Protein AF-A0A9D5CT88-F1 (afdb_monomer_lite)

Secondary structure (DSSP, 8-state):
-HHHHHHHHHHHTT-HHHHHHHHHHHHHHHH-TT-TTS-GGGHHHHHHHHHHT--BTTB-HHHHHHHHHHHH---HHHHHHHHHHHTT---HHHHHHHHHHHHHHH---HHHHHHHHHHHTTT--HHHHHHHHHHHHHHHHHHHHHHHHHH-SSHHHHHHHHHH---

Organism: NCBI:txid325984

Radius of gyration: 19.86 Å; chains: 1; bounding box: 37×39×56 Å

pLDDT: mean 86.63, std 5.95, range [59.78, 94.0]

Structure (mmCIF, N/CA/C/O backbone):
data_AF-A0A9D5CT88-F1
#
_entry.id   AF-A0A9D5CT88-F1
#
loop_
_atom_site.group_PDB
_atom_site.id
_atom_site.type_symbol
_atom_site.label_atom_id
_atom_site.label_alt_id
_atom_site.label_comp_id
_atom_site.label_asym_id
_atom_site.label_entity_id
_atom_site.label_seq_id
_atom_site.pdbx_PDB_ins_code
_atom_site.Cartn_x
_atom_site.Cartn_y
_atom_site.Cartn_z
_atom_site.occupancy
_atom_site.B_iso_or_equiv
_atom_site.auth_seq_id
_atom_site.auth_comp_id
_atom_site.auth_asym_id
_atom_site.auth_atom_id
_atom_site.pdbx_PDB_model_num
ATOM 1 N N . MET A 1 1 ? -1.298 13.577 -20.513 1.00 61.59 1 MET A N 1
ATOM 2 C CA . MET A 1 1 ? -1.794 12.189 -20.409 1.00 61.59 1 MET A CA 1
ATOM 3 C C . MET A 1 1 ? -0.858 11.206 -21.099 1.00 61.59 1 MET A C 1
ATOM 5 O O . MET A 1 1 ? -0.211 10.472 -20.374 1.00 61.59 1 MET A O 1
ATOM 9 N N . LEU A 1 2 ? -0.634 11.291 -22.416 1.00 82.94 2 LEU A N 1
ATOM 10 C CA . LEU A 1 2 ? 0.155 10.297 -23.174 1.00 82.94 2 LEU A CA 1
ATOM 11 C C . LEU A 1 2 ? 1.542 9.917 -22.615 1.00 82.94 2 LEU A C 1
ATOM 13 O O . LEU A 1 2 ? 1.902 8.750 -22.634 1.00 82.94 2 LEU A O 1
ATOM 17 N N . ARG A 1 3 ? 2.344 10.863 -22.105 1.00 83.56 3 ARG A N 1
ATOM 18 C CA . ARG A 1 3 ? 3.729 10.555 -21.685 1.00 83.56 3 ARG A CA 1
ATOM 19 C C . ARG A 1 3 ? 3.812 9.573 -20.509 1.00 83.56 3 ARG A C 1
ATOM 21 O O . ARG A 1 3 ? 4.707 8.740 -20.492 1.00 83.56 3 ARG A O 1
ATOM 28 N N . GLY A 1 4 ? 2.921 9.691 -19.523 1.00 83.50 4 GLY A N 1
ATOM 29 C CA . GLY A 1 4 ? 2.916 8.795 -18.360 1.00 83.50 4 GLY A CA 1
ATOM 30 C C . GLY A 1 4 ? 2.460 7.381 -18.721 1.00 83.50 4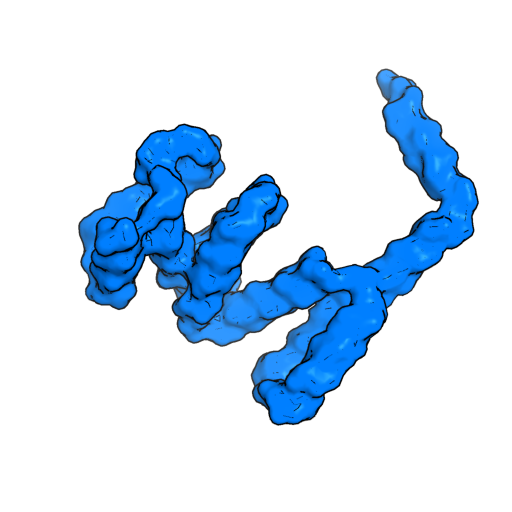 GLY A C 1
ATOM 31 O O . GLY A 1 4 ? 3.025 6.412 -18.224 1.00 83.50 4 GLY A O 1
ATOM 32 N N . GLU A 1 5 ? 1.487 7.278 -19.626 1.00 85.12 5 GLU A N 1
ATOM 33 C CA . GLU A 1 5 ? 0.980 6.007 -20.158 1.00 85.12 5 GLU A CA 1
ATOM 34 C C . GLU A 1 5 ? 2.058 5.301 -20.981 1.00 85.12 5 GLU A C 1
ATOM 36 O O . GLU A 1 5 ? 2.442 4.197 -20.629 1.00 85.12 5 GLU A O 1
ATOM 41 N N . ILE A 1 6 ? 2.681 5.994 -21.941 1.00 90.38 6 ILE A N 1
ATOM 42 C CA . ILE A 1 6 ? 3.773 5.435 -22.756 1.00 90.38 6 ILE A CA 1
ATOM 43 C C . ILE A 1 6 ? 4.928 4.919 -21.885 1.00 90.38 6 ILE A C 1
ATOM 45 O O . ILE A 1 6 ? 5.493 3.868 -22.169 1.00 90.38 6 ILE A O 1
ATOM 49 N N . LEU A 1 7 ? 5.302 5.640 -20.821 1.00 89.06 7 LEU A N 1
ATOM 50 C CA . LEU A 1 7 ? 6.351 5.180 -19.903 1.00 89.06 7 LEU A CA 1
ATOM 51 C C . LEU A 1 7 ? 5.942 3.925 -19.126 1.00 89.06 7 LEU A C 1
ATOM 53 O O . LEU A 1 7 ? 6.798 3.088 -18.855 1.00 89.06 7 LEU A O 1
ATOM 57 N N . THR A 1 8 ? 4.662 3.811 -18.770 1.00 87.38 8 THR A N 1
ATOM 58 C CA . THR A 1 8 ? 4.118 2.625 -18.097 1.00 87.38 8 THR A CA 1
ATOM 59 C C . THR A 1 8 ? 4.119 1.439 -19.060 1.00 87.38 8 THR A C 1
ATOM 61 O O . THR A 1 8 ? 4.679 0.401 -18.729 1.00 87.38 8 THR A O 1
ATOM 64 N N . ASP A 1 9 ? 3.630 1.626 -20.286 1.00 89.06 9 ASP A N 1
ATOM 65 C CA . ASP A 1 9 ? 3.592 0.579 -21.311 1.00 89.06 9 ASP A CA 1
ATOM 66 C C . ASP A 1 9 ? 5.004 0.079 -21.662 1.00 89.06 9 ASP A C 1
ATOM 68 O O . ASP A 1 9 ? 5.257 -1.120 -21.724 1.00 89.06 9 ASP A O 1
ATOM 72 N N . LEU A 1 10 ? 5.967 0.991 -21.847 1.00 89.38 10 LEU A N 1
ATOM 73 C CA . LEU A 1 10 ? 7.366 0.630 -22.113 1.00 89.38 10 LEU A CA 1
ATOM 74 C C . LEU A 1 10 ? 7.988 -0.173 -20.967 1.00 89.38 10 LEU A C 1
ATOM 76 O O . LEU A 1 10 ? 8.803 -1.065 -21.210 1.00 89.38 10 LEU A O 1
ATOM 80 N N . ALA A 1 11 ? 7.622 0.146 -19.727 1.00 82.81 11 ALA A N 1
ATOM 81 C CA . ALA A 1 11 ? 8.075 -0.591 -18.561 1.00 82.81 11 ALA A CA 1
ATOM 82 C C . ALA A 1 11 ? 7.476 -1.999 -18.504 1.00 82.81 11 ALA A C 1
ATOM 84 O O . ALA A 1 11 ? 8.217 -2.961 -18.310 1.00 82.81 11 ALA A O 1
ATOM 85 N N . GLU A 1 12 ? 6.166 -2.121 -18.731 1.00 82.38 12 GLU A N 1
ATOM 86 C CA . GLU A 1 12 ? 5.452 -3.402 -18.798 1.00 82.38 12 GLU A CA 1
ATOM 87 C C . GLU A 1 12 ? 6.000 -4.307 -19.911 1.00 82.38 12 GLU A C 1
ATOM 89 O O . GLU A 1 12 ? 6.099 -5.521 -19.736 1.00 82.38 12 GLU A O 1
ATOM 94 N N . LEU A 1 13 ? 6.443 -3.714 -21.024 1.00 88.44 13 LEU A N 1
ATOM 95 C CA . LEU A 1 13 ? 7.104 -4.408 -22.133 1.00 88.44 13 LEU A CA 1
ATOM 96 C C . LEU A 1 13 ? 8.592 -4.725 -21.886 1.00 88.44 13 LEU A C 1
ATOM 98 O O . LEU A 1 13 ? 9.239 -5.306 -22.756 1.00 88.44 13 LEU A O 1
ATOM 102 N N . GLY A 1 14 ? 9.154 -4.365 -20.727 1.00 85.81 14 GLY A N 1
ATOM 103 C CA . GLY A 1 14 ? 10.527 -4.715 -20.354 1.00 85.81 14 GLY A CA 1
ATOM 104 C C . GLY A 1 14 ? 11.616 -3.849 -20.996 1.00 85.81 14 GLY A C 1
ATOM 105 O O . GLY A 1 14 ? 12.758 -4.289 -21.106 1.00 85.81 14 GLY A O 1
ATOM 106 N N . HIS A 1 15 ? 11.308 -2.623 -21.435 1.00 92.19 15 HIS A N 1
ATOM 107 C CA . HIS A 1 15 ? 12.306 -1.741 -22.046 1.00 92.19 15 HIS A CA 1
ATOM 108 C C . HIS A 1 15 ? 13.324 -1.228 -21.009 1.00 92.19 15 HIS A C 1
ATOM 110 O O . HIS A 1 15 ? 13.079 -0.257 -20.286 1.00 92.19 15 HIS A O 1
ATOM 116 N N . GLU A 1 16 ? 14.497 -1.866 -20.962 1.00 91.12 16 GLU A N 1
ATOM 117 C CA . GLU A 1 16 ? 15.516 -1.678 -19.917 1.00 91.12 16 GLU A CA 1
ATOM 118 C C . GLU A 1 16 ? 15.961 -0.223 -19.728 1.00 91.12 16 GLU A C 1
ATOM 120 O O . GLU A 1 16 ? 16.116 0.235 -18.597 1.00 91.12 16 GLU A O 1
ATOM 125 N N . ILE A 1 17 ? 16.132 0.535 -20.816 1.00 92.56 17 ILE A N 1
ATOM 126 C CA . ILE A 1 17 ? 16.569 1.938 -20.742 1.00 92.56 17 ILE A CA 1
ATOM 127 C C . ILE A 1 17 ? 15.523 2.784 -20.007 1.00 92.56 17 ILE A C 1
ATOM 129 O O . ILE A 1 17 ? 15.868 3.587 -19.140 1.00 92.56 17 ILE A O 1
ATOM 133 N N . THR A 1 18 ? 14.239 2.584 -20.323 1.00 91.12 18 THR A N 1
ATOM 134 C CA . THR A 1 18 ? 13.140 3.285 -19.645 1.00 91.12 18 THR A CA 1
ATOM 135 C C . THR A 1 18 ? 13.060 2.878 -18.183 1.00 91.12 18 THR A C 1
ATOM 137 O O . THR A 1 18 ? 12.929 3.750 -17.327 1.00 91.12 18 THR A O 1
ATOM 140 N N . ILE A 1 19 ? 13.181 1.581 -17.894 1.00 90.31 19 ILE A N 1
ATOM 141 C CA . ILE A 1 19 ? 13.159 1.066 -16.524 1.00 90.31 19 ILE A CA 1
ATOM 142 C C . ILE A 1 19 ? 14.277 1.714 -15.704 1.00 90.31 19 ILE A C 1
ATOM 144 O O . ILE A 1 19 ? 13.999 2.304 -14.664 1.00 90.31 19 ILE A O 1
ATOM 148 N N . ASN A 1 20 ? 15.517 1.687 -16.192 1.00 91.69 20 ASN A N 1
ATOM 149 C CA . ASN A 1 20 ? 16.669 2.246 -15.483 1.00 91.69 20 ASN A CA 1
ATOM 150 C C . ASN A 1 20 ? 16.520 3.749 -15.212 1.00 91.69 20 ASN A C 1
ATOM 152 O O . ASN A 1 20 ? 16.808 4.210 -14.107 1.00 91.69 20 ASN A O 1
ATOM 156 N N . GLU A 1 21 ? 16.034 4.516 -16.190 1.00 92.19 21 GLU A N 1
ATOM 157 C CA . GLU A 1 21 ? 15.858 5.960 -16.018 1.00 92.19 21 GLU A CA 1
ATOM 158 C C . GLU A 1 21 ? 14.731 6.290 -15.031 1.00 92.19 21 GLU A C 1
ATOM 160 O O . GLU A 1 21 ? 14.886 7.161 -14.173 1.00 92.19 21 GLU A O 1
ATOM 165 N N . VAL A 1 22 ? 13.613 5.563 -15.091 1.00 90.69 22 VAL A N 1
ATOM 166 C CA . VAL A 1 22 ? 12.501 5.755 -14.155 1.00 90.69 22 VAL A CA 1
ATOM 167 C C . VAL A 1 22 ? 12.888 5.332 -12.735 1.00 90.69 22 VAL A C 1
ATOM 169 O O . VAL A 1 22 ? 12.524 6.019 -11.782 1.00 90.69 22 VAL A O 1
ATOM 172 N N . VAL A 1 23 ? 13.666 4.260 -12.574 1.00 91.06 23 VAL A N 1
ATOM 173 C CA . VAL A 1 23 ? 14.212 3.838 -11.272 1.00 91.06 23 VAL A CA 1
ATOM 174 C C . VAL A 1 23 ? 15.105 4.926 -10.701 1.00 91.06 23 VAL A C 1
ATOM 176 O O . VAL A 1 23 ? 14.938 5.302 -9.546 1.00 91.06 23 VAL A O 1
ATOM 179 N N . ARG A 1 24 ? 15.989 5.502 -11.520 1.00 92.38 24 ARG A N 1
ATOM 180 C CA . ARG A 1 24 ? 16.842 6.623 -11.114 1.00 92.38 24 ARG A CA 1
ATOM 181 C C . ARG A 1 24 ? 16.020 7.824 -10.641 1.00 92.38 24 ARG A C 1
ATOM 183 O O . ARG A 1 24 ? 16.344 8.417 -9.613 1.00 92.38 24 ARG A O 1
ATOM 190 N N . HIS A 1 25 ? 14.952 8.179 -11.361 1.00 93.38 25 HIS A N 1
ATOM 191 C CA . HIS A 1 25 ? 14.040 9.262 -10.959 1.00 93.38 25 HIS A CA 1
ATOM 192 C C . HIS A 1 25 ? 13.292 8.928 -9.671 1.00 93.38 25 HIS A C 1
ATOM 194 O O . HIS A 1 25 ? 13.128 9.801 -8.821 1.00 93.38 25 HIS A O 1
ATOM 200 N N . PHE A 1 26 ? 12.862 7.676 -9.507 1.00 93.31 26 PHE A N 1
ATOM 201 C CA . PHE A 1 26 ? 12.179 7.221 -8.303 1.00 93.31 26 PHE A CA 1
ATOM 202 C C . PHE A 1 26 ? 13.098 7.258 -7.084 1.00 93.31 26 PHE A C 1
ATOM 204 O O . PHE A 1 26 ? 12.698 7.796 -6.059 1.00 93.31 26 PHE A O 1
ATOM 211 N N . THR A 1 27 ? 14.339 6.779 -7.195 1.00 92.44 27 THR A N 1
ATOM 212 C CA . THR A 1 27 ? 15.335 6.867 -6.118 1.00 92.44 27 THR A CA 1
ATOM 213 C C . THR A 1 27 ? 15.587 8.318 -5.719 1.00 92.44 27 THR A C 1
ATOM 215 O O . THR A 1 27 ? 15.469 8.646 -4.544 1.00 92.44 27 THR A O 1
ATOM 218 N N . ALA A 1 28 ? 15.805 9.214 -6.688 1.00 93.88 28 ALA A N 1
ATOM 219 C CA . ALA A 1 28 ? 15.965 10.638 -6.396 1.00 93.88 28 ALA A CA 1
ATOM 220 C C . ALA A 1 28 ? 14.728 11.246 -5.707 1.00 93.88 28 ALA A C 1
ATOM 222 O O . ALA A 1 28 ? 14.866 12.119 -4.857 1.00 93.88 28 ALA A O 1
ATOM 223 N N . PHE A 1 29 ? 13.522 10.773 -6.038 1.00 94.00 29 PHE A N 1
ATOM 224 C CA . PHE A 1 29 ? 12.279 11.184 -5.377 1.00 94.00 29 PHE A CA 1
ATOM 225 C C . PHE A 1 29 ? 12.119 10.613 -3.961 1.00 94.00 29 PHE A C 1
ATOM 227 O O . PHE A 1 29 ? 11.445 11.208 -3.118 1.00 94.00 29 PHE A O 1
ATOM 234 N N . LEU A 1 30 ? 12.693 9.444 -3.675 1.00 91.94 30 LEU A N 1
ATOM 235 C CA . LEU A 1 30 ? 12.718 8.909 -2.315 1.00 91.94 30 LEU A CA 1
ATOM 236 C C . LEU A 1 30 ? 13.607 9.760 -1.405 1.00 91.94 30 LEU A C 1
ATOM 238 O O . LEU A 1 30 ? 13.220 9.971 -0.257 1.00 91.94 30 LEU A O 1
ATOM 242 N N . ASP A 1 31 ? 14.717 10.274 -1.937 1.00 93.06 31 ASP A N 1
ATOM 243 C CA . ASP A 1 31 ? 15.646 11.149 -1.217 1.00 93.06 31 ASP A CA 1
ATOM 244 C C . ASP A 1 31 ? 15.118 12.589 -1.093 1.00 93.06 31 ASP A C 1
ATOM 246 O O . ASP A 1 31 ? 15.198 13.192 -0.024 1.00 93.06 31 ASP A O 1
ATOM 250 N N . ASP A 1 32 ? 14.535 13.134 -2.167 1.00 92.62 32 ASP A N 1
ATOM 251 C CA . ASP A 1 32 ? 13.943 14.473 -2.210 1.00 92.62 32 ASP A CA 1
ATOM 252 C C . ASP A 1 32 ? 12.552 14.454 -2.865 1.00 92.62 32 ASP A C 1
ATOM 254 O O . ASP A 1 32 ? 12.401 14.382 -4.088 1.00 92.62 32 ASP A O 1
ATOM 258 N N . LYS A 1 33 ? 11.506 14.610 -2.044 1.00 88.12 33 LYS A N 1
ATOM 259 C CA . LYS A 1 33 ? 10.101 14.637 -2.494 1.00 88.12 33 LYS A CA 1
ATOM 260 C C . LYS A 1 33 ? 9.772 15.820 -3.410 1.00 88.12 33 LYS A C 1
ATOM 262 O O . LYS A 1 33 ? 8.761 15.773 -4.116 1.00 88.12 33 LYS A O 1
ATOM 267 N N . HIS A 1 34 ? 10.593 16.868 -3.408 1.00 88.75 34 HIS A N 1
ATOM 268 C CA . HIS A 1 34 ? 10.414 18.063 -4.231 1.00 88.75 34 HIS A CA 1
ATOM 269 C C . HIS A 1 34 ? 11.221 18.024 -5.531 1.00 88.75 34 HIS A C 1
ATOM 271 O O . HIS A 1 34 ? 11.169 18.983 -6.305 1.00 88.75 34 HIS A O 1
ATOM 277 N N . THR A 1 35 ? 11.911 16.914 -5.811 1.00 91.69 35 THR A N 1
ATOM 278 C CA . THR A 1 35 ? 12.728 16.785 -7.013 1.00 91.69 35 THR A CA 1
ATOM 279 C C . THR A 1 35 ? 11.912 17.033 -8.293 1.00 91.69 35 THR A C 1
ATOM 281 O O . THR A 1 35 ? 10.831 16.456 -8.475 1.00 91.69 35 THR A O 1
ATOM 284 N N . PRO A 1 36 ? 12.423 17.840 -9.244 1.00 90.81 36 PRO A N 1
ATOM 285 C CA . PRO A 1 36 ? 11.777 18.023 -10.541 1.00 90.81 36 PRO A CA 1
ATOM 286 C C . PRO A 1 36 ? 11.908 16.782 -11.439 1.00 90.81 36 PRO A C 1
ATOM 288 O O . PRO A 1 36 ? 11.282 16.730 -12.497 1.00 90.81 36 PRO A O 1
ATOM 291 N N . LEU A 1 37 ? 12.716 15.790 -11.037 1.00 91.19 37 LEU A N 1
ATOM 292 C CA . LEU A 1 37 ? 12.973 14.575 -11.810 1.00 91.19 37 LEU A CA 1
ATOM 293 C C . LEU A 1 37 ? 11.751 13.657 -11.902 1.00 91.19 37 LEU A C 1
ATOM 295 O O . LEU A 1 37 ? 11.611 12.957 -12.898 1.00 91.19 37 LEU A O 1
ATOM 299 N N . LEU A 1 38 ? 10.834 13.700 -10.926 1.00 90.94 38 LEU A N 1
ATOM 300 C CA . LEU A 1 38 ? 9.610 12.895 -10.950 1.00 90.94 38 LEU A CA 1
ATOM 301 C C . LEU A 1 38 ? 8.332 13.751 -10.815 1.00 90.94 38 LEU A C 1
ATOM 303 O O . LEU A 1 38 ? 7.681 13.770 -9.758 1.00 90.94 38 LEU A O 1
ATOM 307 N N . PRO A 1 39 ? 7.931 14.450 -11.896 1.00 89.19 39 PRO A N 1
ATOM 308 C CA . PRO A 1 39 ? 6.705 15.237 -11.918 1.00 89.19 39 PRO A CA 1
ATOM 309 C C . PRO A 1 39 ? 5.452 14.384 -11.657 1.00 89.19 39 PRO A C 1
ATOM 311 O O . PRO A 1 39 ? 5.412 13.213 -12.044 1.00 89.19 39 PRO A O 1
ATOM 314 N N . PRO A 1 40 ? 4.367 14.966 -11.108 1.00 87.56 40 PRO A N 1
ATOM 315 C CA . PRO A 1 40 ? 3.135 14.234 -10.799 1.00 87.56 40 PRO A CA 1
ATOM 316 C C . PRO A 1 40 ? 2.573 13.395 -11.957 1.00 87.56 40 PRO A C 1
ATOM 318 O O . PRO A 1 40 ? 2.104 12.281 -11.746 1.00 87.56 40 PRO A O 1
ATOM 321 N N . ALA A 1 41 ? 2.674 13.891 -13.194 1.00 86.38 41 ALA A N 1
ATOM 322 C CA . ALA A 1 41 ? 2.149 13.219 -14.383 1.00 86.38 41 ALA A CA 1
ATOM 323 C C . ALA A 1 41 ? 2.876 11.910 -14.756 1.00 86.38 41 ALA A C 1
ATOM 325 O O . ALA A 1 41 ? 2.336 11.126 -15.534 1.00 86.38 41 ALA A O 1
ATOM 326 N N . THR A 1 42 ? 4.086 11.673 -14.241 1.00 88.81 42 THR A N 1
ATOM 327 C CA . THR A 1 42 ? 4.903 10.485 -14.552 1.00 88.81 42 THR A CA 1
ATOM 328 C C . THR A 1 42 ? 5.128 9.579 -13.341 1.00 88.81 42 THR A C 1
ATOM 330 O O . THR A 1 42 ? 5.712 8.509 -13.487 1.00 88.81 42 THR A O 1
ATOM 333 N N . ARG A 1 43 ? 4.624 9.957 -12.156 1.00 90.50 43 ARG A N 1
ATOM 334 C CA . ARG A 1 43 ? 4.753 9.170 -10.916 1.00 90.50 43 ARG A CA 1
ATOM 335 C C . ARG A 1 43 ? 4.155 7.769 -11.030 1.00 90.50 43 ARG A C 1
ATOM 337 O O . ARG A 1 43 ? 4.752 6.828 -10.524 1.00 90.50 43 ARG A O 1
ATOM 344 N N . LYS A 1 44 ? 3.039 7.614 -11.754 1.00 89.56 44 LYS A N 1
ATOM 345 C CA . LYS A 1 44 ? 2.400 6.304 -11.967 1.00 89.56 44 LYS A CA 1
ATOM 346 C C . LYS A 1 44 ? 3.368 5.282 -12.573 1.00 89.56 44 LYS A C 1
ATOM 348 O O . LYS A 1 44 ? 3.481 4.182 -12.049 1.00 89.56 44 LYS A O 1
ATOM 353 N N . ALA A 1 45 ? 4.118 5.668 -13.608 1.00 89.31 45 ALA A N 1
ATOM 354 C CA . ALA A 1 45 ? 5.093 4.782 -14.244 1.00 89.31 45 ALA A CA 1
ATOM 355 C C . ALA A 1 45 ? 6.190 4.340 -13.258 1.00 89.31 45 ALA A C 1
ATOM 357 O O . ALA A 1 45 ? 6.552 3.169 -13.214 1.00 89.31 45 ALA A O 1
ATOM 358 N N . ALA A 1 46 ? 6.670 5.258 -12.411 1.00 92.12 46 ALA A N 1
ATOM 359 C CA . ALA A 1 46 ? 7.643 4.937 -11.368 1.00 92.12 46 ALA A CA 1
ATOM 360 C C . ALA A 1 46 ? 7.098 3.968 -10.316 1.00 92.12 46 ALA A C 1
ATOM 362 O O . ALA A 1 46 ? 7.800 3.048 -9.906 1.00 92.12 46 ALA A O 1
ATOM 363 N N . TYR A 1 47 ? 5.844 4.142 -9.904 1.00 92.00 47 TYR A N 1
ATOM 364 C CA . TYR A 1 47 ? 5.208 3.269 -8.921 1.00 92.00 47 TYR A CA 1
ATOM 365 C C . TYR A 1 47 ? 4.949 1.866 -9.477 1.00 92.00 47 TYR A C 1
ATOM 367 O O . TYR A 1 47 ? 5.212 0.883 -8.786 1.00 92.00 47 TYR A O 1
ATOM 375 N N . VAL A 1 48 ? 4.499 1.763 -10.732 1.00 89.06 48 VAL A N 1
ATOM 376 C CA . VAL A 1 48 ? 4.338 0.475 -11.425 1.00 89.06 48 VAL A CA 1
ATOM 377 C C . VAL A 1 48 ? 5.688 -0.226 -11.567 1.00 89.06 48 VAL A C 1
ATOM 379 O O . VAL A 1 48 ? 5.798 -1.394 -11.204 1.00 89.06 48 VAL A O 1
ATOM 382 N N . ILE A 1 49 ? 6.749 0.482 -11.974 1.00 86.69 49 ILE A N 1
ATOM 383 C CA . ILE A 1 49 ? 8.095 -0.105 -12.063 1.00 86.69 49 ILE A CA 1
ATOM 384 C C . ILE A 1 49 ? 8.609 -0.563 -10.700 1.00 86.69 49 ILE A C 1
ATOM 386 O O . ILE A 1 49 ? 9.134 -1.670 -10.597 1.00 86.69 49 ILE A O 1
ATOM 390 N N . ALA A 1 50 ? 8.420 0.226 -9.639 1.00 86.94 50 ALA A N 1
ATOM 391 C CA . ALA A 1 50 ? 8.770 -0.203 -8.287 1.00 86.94 50 ALA A CA 1
ATOM 392 C C . ALA A 1 50 ? 8.053 -1.517 -7.909 1.00 86.94 50 ALA A C 1
ATOM 394 O O . ALA A 1 50 ? 8.627 -2.368 -7.225 1.00 86.94 50 ALA A O 1
ATOM 395 N N . MET A 1 51 ? 6.818 -1.723 -8.385 1.00 85.56 51 MET A N 1
ATOM 396 C CA . MET A 1 51 ? 6.082 -2.972 -8.160 1.00 85.56 51 MET A CA 1
ATOM 397 C C . MET A 1 51 ? 6.579 -4.116 -9.024 1.00 85.56 51 MET A C 1
ATOM 399 O O . MET A 1 51 ? 6.716 -5.223 -8.519 1.00 85.56 51 MET A O 1
ATOM 403 N N . MET A 1 52 ? 6.924 -3.866 -10.281 1.00 80.75 52 MET A N 1
ATOM 404 C CA . MET A 1 52 ? 7.520 -4.883 -11.148 1.00 80.75 52 MET A CA 1
ATOM 405 C C . MET A 1 52 ? 8.901 -5.333 -10.652 1.00 80.75 52 MET A C 1
ATOM 407 O O . MET A 1 52 ? 9.262 -6.497 -10.788 1.00 80.75 52 MET A O 1
ATOM 411 N N . GLN A 1 53 ? 9.667 -4.426 -10.040 1.00 78.88 53 GLN A N 1
ATOM 412 C CA . GLN A 1 53 ? 10.949 -4.739 -9.403 1.00 78.88 53 GLN A CA 1
ATOM 413 C C . GLN A 1 53 ? 10.806 -5.438 -8.050 1.00 78.88 53 GLN A C 1
ATOM 415 O O . GLN A 1 53 ? 11.793 -5.931 -7.504 1.00 78.88 53 GLN A O 1
ATOM 420 N N . THR A 1 54 ? 9.595 -5.498 -7.497 1.00 76.06 54 THR A N 1
ATOM 421 C CA . THR A 1 54 ? 9.309 -6.361 -6.355 1.00 76.06 54 THR A CA 1
ATOM 422 C C . THR A 1 54 ? 9.213 -7.793 -6.862 1.00 76.06 54 THR A C 1
ATOM 424 O O . THR A 1 54 ? 8.225 -8.191 -7.471 1.00 76.06 54 THR A O 1
ATOM 427 N N . ILE A 1 55 ? 10.281 -8.557 -6.638 1.00 67.88 55 ILE A N 1
ATOM 428 C CA . ILE A 1 55 ? 10.456 -9.880 -7.247 1.00 67.88 55 ILE A CA 1
ATOM 429 C C . ILE A 1 55 ? 9.641 -10.932 -6.494 1.00 67.88 55 ILE A C 1
ATOM 431 O O . ILE A 1 55 ? 9.087 -11.834 -7.113 1.00 67.88 55 ILE A O 1
ATOM 435 N N . ASN A 1 56 ? 9.628 -10.854 -5.158 1.00 70.38 56 ASN A N 1
ATOM 436 C CA . ASN A 1 56 ? 8.947 -11.805 -4.280 1.00 70.38 56 ASN A CA 1
ATOM 437 C C . ASN A 1 56 ? 8.962 -11.334 -2.814 1.00 70.38 56 ASN A C 1
ATOM 439 O O . ASN A 1 56 ? 9.507 -10.283 -2.478 1.00 70.38 56 ASN A O 1
ATOM 443 N N . ALA A 1 57 ? 8.442 -12.168 -1.911 1.00 69.12 57 ALA A N 1
ATOM 444 C CA . ALA A 1 57 ? 8.440 -11.927 -0.465 1.00 69.12 57 ALA A CA 1
ATOM 445 C C . ALA A 1 57 ? 9.826 -11.630 0.157 1.00 69.12 57 ALA A C 1
ATOM 447 O O . ALA A 1 57 ? 9.899 -10.945 1.177 1.00 69.12 57 ALA A O 1
ATOM 448 N N . SER A 1 58 ? 10.918 -12.138 -0.429 1.00 74.62 58 SER A N 1
ATOM 449 C CA . SER A 1 58 ? 12.292 -11.909 0.050 1.00 74.62 58 SER A CA 1
ATOM 450 C C . SER A 1 58 ? 12.940 -10.645 -0.524 1.00 74.62 58 SER A C 1
ATOM 452 O O . SER A 1 58 ? 13.822 -10.076 0.112 1.00 74.62 58 SER A O 1
ATOM 454 N N . ASN A 1 59 ? 12.474 -10.168 -1.683 1.00 80.12 59 ASN A N 1
ATOM 455 C CA . ASN A 1 59 ? 12.899 -8.909 -2.287 1.00 80.12 59 ASN A CA 1
ATOM 456 C C . ASN A 1 59 ? 11.678 -8.039 -2.607 1.00 80.12 59 ASN A C 1
ATOM 458 O O . ASN A 1 59 ? 11.153 -8.036 -3.724 1.00 80.12 59 ASN A O 1
ATOM 462 N N . LYS A 1 60 ? 11.259 -7.298 -1.581 1.00 84.62 60 LYS A N 1
ATOM 463 C CA . LYS A 1 60 ? 10.105 -6.396 -1.580 1.00 84.62 60 LYS A CA 1
ATOM 464 C C . LYS A 1 60 ? 10.488 -4.925 -1.418 1.00 84.62 60 LYS A C 1
ATOM 466 O O . LYS A 1 60 ? 9.675 -4.133 -0.958 1.00 84.62 60 LYS A O 1
ATOM 471 N N . LEU A 1 61 ? 11.718 -4.557 -1.786 1.00 86.00 61 LEU A N 1
ATOM 472 C CA . LEU A 1 61 ? 12.232 -3.193 -1.617 1.00 86.00 61 LEU A CA 1
ATOM 473 C C . LEU A 1 61 ? 11.359 -2.158 -2.332 1.00 86.00 61 LEU A C 1
ATOM 475 O O . LEU A 1 61 ? 10.986 -1.158 -1.729 1.00 86.00 61 LEU A O 1
ATOM 479 N N . GLY A 1 62 ? 10.969 -2.426 -3.582 1.00 86.19 62 GLY A N 1
ATOM 480 C CA . GLY A 1 62 ? 10.084 -1.531 -4.327 1.00 86.19 62 GLY A CA 1
ATOM 481 C C . GLY A 1 62 ? 8.727 -1.347 -3.640 1.00 86.19 62 GLY A C 1
ATOM 482 O O . GLY A 1 62 ? 8.253 -0.218 -3.504 1.00 86.19 62 GLY A O 1
ATOM 483 N N . TYR A 1 63 ? 8.142 -2.435 -3.129 1.00 87.06 63 TYR A N 1
ATOM 484 C CA . TYR A 1 63 ? 6.927 -2.414 -2.312 1.00 87.06 63 TYR A CA 1
ATOM 485 C C . TYR A 1 63 ? 7.094 -1.599 -1.030 1.00 87.06 63 TYR A C 1
ATOM 487 O O . TYR A 1 63 ? 6.272 -0.729 -0.754 1.00 87.06 63 TYR A O 1
ATOM 495 N N . GLU A 1 64 ? 8.156 -1.830 -0.264 1.00 89.06 64 GLU A N 1
ATOM 496 C CA . GLU A 1 64 ? 8.399 -1.123 0.996 1.00 89.06 64 GLU A CA 1
ATOM 497 C C . GLU A 1 64 ? 8.628 0.374 0.777 1.00 89.06 64 GLU A C 1
ATOM 499 O O . GLU A 1 64 ? 8.059 1.198 1.499 1.00 89.06 64 GLU A O 1
ATOM 504 N N . SER A 1 65 ? 9.399 0.738 -0.251 1.00 91.62 65 SER A N 1
ATOM 505 C CA . SER A 1 65 ? 9.596 2.128 -0.657 1.00 91.62 65 SER A CA 1
ATOM 506 C C . SER A 1 65 ? 8.275 2.787 -1.039 1.00 91.62 65 SER A C 1
ATOM 508 O O . SER A 1 65 ? 7.981 3.883 -0.568 1.00 91.62 65 SER A O 1
ATOM 510 N N . LEU A 1 66 ? 7.452 2.123 -1.852 1.00 90.75 66 LEU A N 1
ATOM 511 C CA . LEU A 1 66 ? 6.176 2.673 -2.301 1.00 90.75 66 LEU A CA 1
ATOM 512 C C . LEU A 1 66 ? 5.153 2.784 -1.160 1.00 90.75 66 LEU A C 1
ATOM 514 O O . LEU A 1 66 ? 4.446 3.788 -1.056 1.00 90.75 66 LEU A O 1
ATOM 518 N N . LEU A 1 67 ? 5.112 1.796 -0.264 1.00 89.00 67 LEU A N 1
ATOM 519 C CA . LEU A 1 67 ? 4.270 1.830 0.928 1.00 89.00 67 LEU A CA 1
ATOM 520 C C . LEU A 1 67 ? 4.657 2.987 1.855 1.00 89.00 67 LEU A C 1
ATOM 522 O O . LEU A 1 67 ? 3.775 3.637 2.415 1.00 89.00 67 LEU A O 1
ATOM 526 N N . ARG A 1 68 ? 5.955 3.285 1.983 1.00 90.50 68 ARG A N 1
ATOM 527 C CA . ARG A 1 68 ? 6.425 4.462 2.721 1.00 90.50 68 ARG A CA 1
ATOM 528 C C . ARG A 1 68 ? 5.869 5.751 2.112 1.00 90.50 68 ARG A C 1
ATOM 530 O O . ARG A 1 68 ? 5.290 6.553 2.837 1.00 90.50 68 ARG A O 1
ATOM 537 N N . VAL A 1 69 ? 5.940 5.910 0.785 1.00 92.06 69 VAL A N 1
ATOM 538 C CA . VAL A 1 69 ? 5.352 7.081 0.100 1.00 92.06 69 VAL A CA 1
ATOM 539 C C . VAL A 1 69 ? 3.848 7.188 0.370 1.00 92.06 69 VAL A C 1
ATOM 541 O O . VAL A 1 69 ? 3.355 8.276 0.652 1.00 92.06 69 VAL A O 1
ATOM 544 N N . TYR A 1 70 ? 3.118 6.069 0.336 1.00 90.38 70 TYR A N 1
ATOM 545 C CA . TYR A 1 70 ? 1.682 6.043 0.634 1.00 90.38 70 TYR A CA 1
ATOM 546 C C . TYR A 1 70 ? 1.354 6.525 2.055 1.00 90.38 70 TYR A C 1
ATOM 548 O O . TYR A 1 70 ? 0.344 7.200 2.263 1.00 90.38 70 TYR A O 1
ATOM 556 N N . GLN A 1 71 ? 2.187 6.165 3.033 1.00 88.25 71 GLN A N 1
ATOM 557 C CA . GLN A 1 71 ? 2.006 6.549 4.433 1.00 88.25 71 GLN A CA 1
ATOM 558 C C . GLN A 1 71 ? 2.350 8.020 4.687 1.00 88.25 71 GLN A C 1
ATOM 560 O O . GLN A 1 71 ? 1.694 8.652 5.509 1.00 88.25 71 GLN A O 1
ATOM 565 N N . GLU A 1 72 ? 3.355 8.549 3.989 1.00 90.44 72 GLU A N 1
ATOM 566 C CA . GLU A 1 72 ? 3.856 9.918 4.166 1.00 90.44 72 GLU A CA 1
ATOM 567 C C . GLU A 1 72 ? 3.034 10.973 3.419 1.00 90.44 72 GLU A C 1
ATOM 569 O O . GLU A 1 72 ? 2.998 12.128 3.834 1.00 90.44 72 GLU A O 1
ATOM 574 N N . THR A 1 73 ? 2.395 10.614 2.303 1.00 90.19 73 THR A N 1
ATOM 575 C CA . THR A 1 73 ? 1.624 11.584 1.518 1.00 90.19 73 THR A CA 1
ATOM 576 C C . THR A 1 73 ? 0.278 11.903 2.173 1.00 90.19 73 THR A C 1
ATOM 578 O O . THR A 1 73 ? -0.442 11.015 2.631 1.00 90.19 73 THR A O 1
ATOM 581 N N . ASP A 1 74 ? -0.120 13.174 2.145 1.00 88.44 74 ASP A N 1
ATOM 582 C CA . ASP A 1 74 ? -1.480 13.618 2.487 1.00 88.44 74 ASP A CA 1
ATOM 583 C C . ASP A 1 74 ? -2.362 13.804 1.240 1.00 88.44 74 ASP A C 1
ATOM 585 O O . ASP A 1 74 ? -3.575 14.017 1.332 1.00 88.44 74 ASP A O 1
ATOM 589 N N . LEU A 1 75 ? -1.777 13.682 0.044 1.00 89.81 75 LEU A N 1
ATOM 590 C CA . LEU A 1 75 ? -2.484 13.888 -1.212 1.00 89.81 75 LEU A CA 1
ATOM 591 C C . LEU A 1 75 ? -3.321 12.655 -1.555 1.00 89.81 75 LEU A C 1
ATOM 593 O O . LEU A 1 75 ? -2.807 11.599 -1.920 1.00 89.81 75 LEU A O 1
ATOM 597 N N . THR A 1 76 ? -4.646 12.809 -1.512 1.00 87.62 76 THR A N 1
ATOM 598 C CA . THR A 1 76 ? -5.585 11.714 -1.824 1.00 87.62 76 THR A CA 1
ATOM 599 C C . THR A 1 76 ? -5.372 11.167 -3.238 1.00 87.62 76 THR A C 1
ATOM 601 O O . THR A 1 76 ? -5.389 9.956 -3.434 1.00 87.62 76 THR A O 1
ATOM 604 N N . GLN A 1 77 ? -5.109 12.036 -4.217 1.00 86.31 77 GLN A N 1
ATOM 605 C CA . GLN A 1 77 ? -4.832 11.610 -5.592 1.00 86.31 77 GLN A CA 1
ATOM 606 C C . GLN A 1 77 ? -3.559 10.755 -5.692 1.00 86.31 77 GLN A C 1
ATOM 608 O O . GLN A 1 77 ? -3.523 9.792 -6.454 1.00 86.31 77 GLN A O 1
ATOM 613 N N . GLU A 1 78 ? -2.527 11.080 -4.911 1.00 90.31 78 GLU A N 1
ATOM 614 C CA . GLU A 1 78 ? -1.287 10.305 -4.878 1.00 90.31 78 GLU A CA 1
ATOM 615 C C . GLU A 1 78 ? -1.511 8.948 -4.208 1.00 90.31 78 GLU A C 1
ATOM 617 O O . GLU A 1 78 ? -1.094 7.932 -4.756 1.00 90.31 78 GLU A O 1
ATOM 622 N N . LYS A 1 79 ? -2.275 8.901 -3.106 1.00 89.94 79 LYS A N 1
ATOM 623 C CA . LYS A 1 79 ? -2.694 7.636 -2.478 1.00 89.94 79 LYS A CA 1
ATOM 624 C C . LYS A 1 79 ? -3.416 6.724 -3.459 1.00 89.94 79 LYS A C 1
ATOM 626 O O . LYS A 1 79 ? -3.046 5.563 -3.569 1.00 89.94 79 LYS A O 1
ATOM 631 N N . VAL A 1 80 ? -4.408 7.243 -4.184 1.00 88.19 80 VAL A N 1
ATOM 632 C CA . VAL A 1 80 ? -5.159 6.468 -5.188 1.00 88.19 80 VAL A CA 1
ATOM 633 C C . VAL A 1 80 ? -4.219 5.926 -6.267 1.00 88.19 80 VAL A C 1
ATOM 635 O O . VAL A 1 80 ? -4.238 4.733 -6.544 1.00 88.19 80 VAL A O 1
ATOM 638 N N . CYS A 1 81 ? -3.329 6.767 -6.799 1.00 88.44 81 CYS A N 1
ATOM 639 C CA . CYS A 1 81 ? -2.346 6.359 -7.805 1.00 88.44 81 CYS A CA 1
ATOM 640 C C . CYS A 1 81 ? -1.409 5.241 -7.304 1.00 88.44 81 CYS A C 1
ATOM 642 O O . CYS A 1 81 ? -1.100 4.296 -8.035 1.00 88.44 81 CYS A O 1
ATOM 644 N N . ILE A 1 82 ? -0.969 5.325 -6.046 1.00 91.25 82 ILE A N 1
ATOM 645 C CA . ILE A 1 82 ? -0.132 4.297 -5.420 1.00 91.25 82 ILE A CA 1
ATOM 646 C C . ILE A 1 82 ? -0.916 2.994 -5.241 1.00 91.25 82 ILE A C 1
ATOM 648 O O . ILE A 1 82 ? -0.397 1.933 -5.577 1.00 91.25 82 ILE A O 1
ATOM 652 N N . LEU A 1 83 ? -2.160 3.057 -4.759 1.00 87.69 83 LEU A N 1
ATOM 653 C CA . LEU A 1 83 ? -3.017 1.879 -4.591 1.00 87.69 83 LEU A CA 1
ATOM 654 C C . LEU A 1 83 ? -3.261 1.151 -5.915 1.00 87.69 83 LEU A C 1
ATOM 656 O O . LEU A 1 83 ? -3.152 -0.074 -5.957 1.00 87.69 83 LEU A O 1
ATOM 660 N N . ASP A 1 84 ? -3.521 1.900 -6.987 1.00 85.00 84 ASP A N 1
ATOM 661 C CA . ASP A 1 84 ? -3.660 1.341 -8.334 1.00 85.00 84 ASP A CA 1
ATOM 662 C C . ASP A 1 84 ? -2.379 0.616 -8.763 1.00 85.00 84 ASP A C 1
ATOM 664 O O . ASP A 1 84 ? -2.437 -0.476 -9.318 1.00 85.00 84 ASP A O 1
ATOM 668 N N . SER A 1 85 ? -1.215 1.193 -8.454 1.00 87.12 85 SER A N 1
ATOM 669 C CA . SER A 1 85 ? 0.084 0.608 -8.806 1.00 87.12 85 SER A CA 1
ATOM 670 C C . SER A 1 85 ? 0.393 -0.649 -7.985 1.00 87.12 85 SER A C 1
ATOM 672 O O . SER A 1 85 ? 0.876 -1.634 -8.535 1.00 87.12 85 SER A O 1
ATOM 674 N N . LEU A 1 86 ? 0.068 -0.658 -6.685 1.00 84.69 86 LEU A N 1
ATOM 675 C CA . LEU A 1 86 ? 0.200 -1.835 -5.813 1.00 84.69 86 LEU A CA 1
ATOM 676 C C . LEU A 1 86 ? -0.637 -3.021 -6.320 1.00 84.69 86 LEU A C 1
ATOM 678 O O . LEU A 1 86 ? -0.240 -4.175 -6.153 1.00 84.69 86 LEU A O 1
ATOM 682 N N . ALA A 1 87 ? -1.780 -2.747 -6.955 1.00 76.19 87 ALA A N 1
ATOM 683 C CA . ALA A 1 87 ? -2.644 -3.774 -7.527 1.00 76.19 87 ALA A CA 1
ATOM 684 C C . ALA A 1 87 ? -2.052 -4.454 -8.779 1.00 76.19 87 ALA A C 1
ATOM 686 O O . ALA A 1 87 ? -2.515 -5.533 -9.144 1.00 76.19 87 ALA A O 1
ATOM 687 N N . CYS A 1 88 ? -1.022 -3.875 -9.408 1.00 74.56 88 CYS A N 1
ATOM 688 C CA . CYS A 1 88 ? -0.349 -4.445 -10.580 1.00 74.56 88 CYS A CA 1
ATOM 689 C C . CYS A 1 88 ? 0.628 -5.590 -10.242 1.00 74.56 88 CYS A C 1
ATOM 691 O O . CYS A 1 88 ? 1.201 -6.186 -11.150 1.00 74.56 88 CYS A O 1
ATOM 693 N N . CYS A 1 89 ? 0.859 -5.912 -8.963 1.00 75.69 89 CYS A N 1
ATOM 694 C CA . CYS A 1 89 ? 1.812 -6.958 -8.589 1.00 75.69 89 CYS A CA 1
ATOM 695 C C . CYS A 1 89 ? 1.299 -8.367 -8.952 1.00 75.69 89 CYS A C 1
ATOM 697 O O . CYS A 1 89 ? 0.183 -8.751 -8.601 1.00 75.69 89 CYS A O 1
ATOM 699 N N . HIS A 1 90 ? 2.147 -9.165 -9.607 1.00 73.25 90 HIS A N 1
ATOM 700 C CA . HIS A 1 90 ? 1.841 -10.557 -9.960 1.00 73.25 90 HIS A CA 1
ATOM 701 C C . HIS A 1 90 ? 2.150 -11.559 -8.831 1.00 73.25 90 HIS A C 1
ATOM 703 O O . HIS A 1 90 ? 1.693 -12.703 -8.885 1.00 73.25 90 HIS A O 1
ATOM 709 N N . ASP A 1 91 ? 2.898 -11.153 -7.798 1.00 81.69 91 ASP A N 1
ATOM 710 C CA . ASP A 1 91 ? 3.244 -12.017 -6.668 1.00 81.69 91 ASP A CA 1
ATOM 711 C C . ASP A 1 91 ? 2.091 -12.089 -5.653 1.00 81.69 91 ASP A C 1
ATOM 713 O O . ASP A 1 91 ? 1.717 -11.112 -4.999 1.00 81.69 91 ASP A O 1
ATOM 717 N N . SER A 1 92 ? 1.532 -13.290 -5.494 1.00 81.38 92 SER A N 1
ATOM 718 C CA . SER A 1 92 ? 0.388 -13.526 -4.606 1.00 81.38 92 SER A CA 1
ATOM 719 C C . SER A 1 92 ? 0.654 -13.230 -3.124 1.00 81.38 92 SER A C 1
ATOM 721 O O . SER A 1 92 ? -0.288 -12.893 -2.407 1.00 81.38 92 SER A O 1
ATOM 723 N N . VAL A 1 93 ? 1.903 -13.339 -2.656 1.00 82.56 93 VAL A N 1
ATOM 724 C CA . VAL A 1 93 ? 2.294 -13.037 -1.271 1.00 82.56 93 VAL A CA 1
ATOM 725 C C . VAL A 1 93 ? 2.304 -11.530 -1.059 1.00 82.56 93 VAL A C 1
ATOM 727 O O . VAL A 1 93 ? 1.724 -11.045 -0.091 1.00 82.56 93 VAL A O 1
ATOM 730 N N . VAL A 1 94 ? 2.877 -10.778 -1.999 1.00 82.81 94 VAL A N 1
ATOM 731 C CA . VAL A 1 94 ? 2.918 -9.310 -1.933 1.00 82.81 94 VAL A CA 1
ATOM 732 C C . VAL A 1 94 ? 1.509 -8.724 -2.004 1.00 82.81 94 VAL A C 1
ATOM 734 O O . VAL A 1 94 ? 1.159 -7.869 -1.195 1.00 82.81 94 VAL A O 1
ATOM 737 N N . VAL A 1 95 ? 0.651 -9.236 -2.894 1.00 82.44 95 VAL A N 1
ATOM 738 C CA . VAL A 1 95 ? -0.765 -8.828 -2.970 1.00 82.44 95 VAL A CA 1
ATOM 739 C C . VAL A 1 95 ? -1.495 -9.076 -1.644 1.00 82.44 95 VAL A C 1
ATOM 741 O O . VAL A 1 95 ? -2.307 -8.257 -1.204 1.00 82.44 95 VAL A O 1
ATOM 744 N N . LEU A 1 96 ? -1.208 -10.199 -0.982 1.00 85.19 96 LEU A N 1
ATOM 745 C CA . LEU A 1 96 ? -1.809 -10.544 0.303 1.00 85.19 96 LEU A CA 1
ATOM 746 C C . LEU A 1 96 ? -1.332 -9.619 1.433 1.00 85.19 96 LEU A C 1
ATOM 748 O O . LEU A 1 96 ? -2.140 -9.208 2.272 1.00 85.19 96 LEU A O 1
ATOM 752 N N . ASP A 1 97 ? -0.050 -9.261 1.424 1.00 85.31 97 ASP A N 1
ATOM 753 C CA . ASP A 1 97 ? 0.538 -8.300 2.356 1.00 85.31 97 ASP A CA 1
ATOM 754 C C . ASP A 1 97 ? -0.052 -6.901 2.163 1.00 85.31 97 ASP A C 1
ATOM 756 O O . ASP A 1 97 ? -0.479 -6.285 3.145 1.00 85.31 97 ASP A O 1
ATOM 760 N N . VAL A 1 98 ? -0.168 -6.436 0.912 1.00 84.50 98 VAL A N 1
ATOM 761 C CA . VAL A 1 98 ? -0.840 -5.177 0.556 1.00 84.50 98 VAL A CA 1
ATOM 762 C C . VAL A 1 98 ? -2.263 -5.175 1.105 1.00 84.50 98 VAL A C 1
ATOM 764 O O . VAL A 1 98 ? -2.636 -4.263 1.843 1.00 84.50 98 VAL A O 1
ATOM 767 N N . LEU A 1 99 ? -3.053 -6.216 0.820 1.00 85.38 99 LEU A N 1
ATOM 768 C CA . LEU A 1 99 ? -4.428 -6.320 1.307 1.00 85.38 99 LEU A CA 1
ATOM 769 C C . LEU A 1 99 ? -4.493 -6.223 2.839 1.00 85.38 99 LEU A C 1
ATOM 771 O O . LEU A 1 99 ? -5.312 -5.480 3.381 1.00 85.38 99 LEU A O 1
ATOM 775 N N . ASN A 1 100 ? -3.619 -6.940 3.549 1.00 87.06 100 ASN A N 1
ATOM 776 C CA . ASN A 1 100 ? -3.565 -6.897 5.007 1.00 87.06 100 ASN A CA 1
ATOM 777 C C . ASN A 1 100 ? -3.212 -5.496 5.539 1.00 87.06 100 ASN A C 1
ATOM 779 O O . ASN A 1 100 ? -3.863 -5.013 6.470 1.00 87.06 100 ASN A O 1
ATOM 783 N N . VAL A 1 101 ? -2.213 -4.827 4.957 1.00 84.38 101 VAL A N 1
ATOM 784 C CA . VAL A 1 101 ? -1.824 -3.463 5.348 1.00 84.38 101 VAL A CA 1
ATOM 785 C C . VAL A 1 101 ? -2.966 -2.481 5.105 1.00 84.38 101 VAL A C 1
ATOM 787 O O . VAL A 1 101 ? -3.288 -1.692 5.991 1.00 84.38 101 VAL A O 1
ATOM 790 N N . LEU A 1 102 ? -3.639 -2.557 3.958 1.00 83.12 102 LEU A N 1
ATO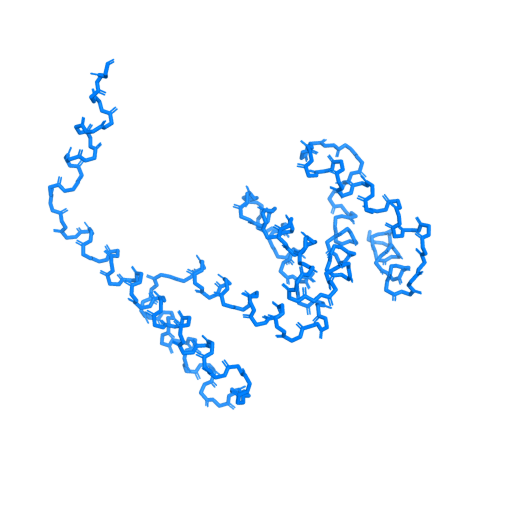M 791 C CA . LEU A 1 102 ? -4.768 -1.686 3.629 1.00 83.12 102 LEU A CA 1
ATOM 792 C C . LEU A 1 102 ? -5.933 -1.863 4.601 1.00 83.12 102 LEU A C 1
ATOM 794 O O . LEU A 1 102 ? -6.453 -0.885 5.137 1.00 83.12 102 LEU A O 1
ATOM 798 N N . LEU A 1 103 ? -6.303 -3.107 4.898 1.00 85.00 103 LEU A N 1
ATOM 799 C CA . LEU A 1 103 ? -7.378 -3.388 5.844 1.00 85.00 103 LEU A CA 1
ATOM 800 C C . LEU A 1 103 ? -7.059 -2.872 7.252 1.00 85.00 103 LEU A C 1
ATOM 802 O O . LEU A 1 103 ? -7.917 -2.292 7.911 1.00 85.00 103 LEU A O 1
ATOM 806 N N . THR A 1 104 ? -5.829 -3.071 7.717 1.00 84.00 104 THR A N 1
ATOM 807 C CA . THR A 1 104 ? -5.447 -2.748 9.099 1.00 84.00 104 THR A CA 1
ATOM 808 C C . THR A 1 104 ? -5.094 -1.279 9.322 1.00 84.00 104 THR A C 1
ATOM 810 O O . THR A 1 104 ? -5.257 -0.796 10.443 1.00 84.00 104 THR A O 1
ATOM 813 N N . SER A 1 105 ? -4.653 -0.564 8.284 1.00 78.94 105 SER A N 1
ATOM 814 C CA . SER A 1 105 ? -4.312 0.864 8.359 1.00 78.94 105 SER A CA 1
ATOM 815 C C . SER A 1 105 ? -5.512 1.781 8.118 1.00 78.9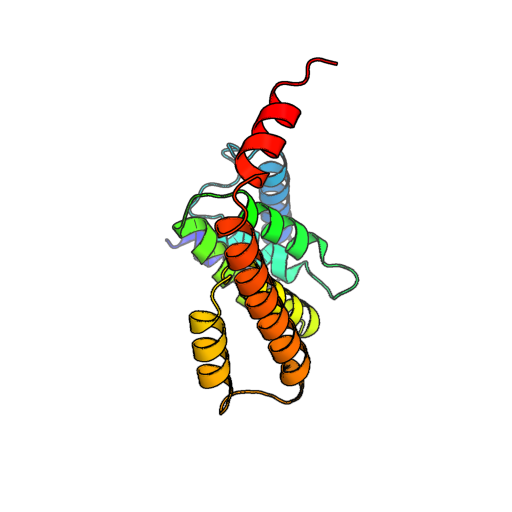4 105 SER A C 1
ATOM 817 O O . SER A 1 105 ? -5.633 2.807 8.781 1.00 78.94 105 SER A O 1
ATOM 819 N N . MET A 1 106 ? -6.421 1.420 7.207 1.00 75.88 106 MET A N 1
ATOM 820 C CA . MET A 1 106 ? -7.535 2.298 6.825 1.00 75.88 106 MET A CA 1
ATOM 821 C C . MET A 1 106 ? -8.768 2.141 7.714 1.00 75.88 106 MET A C 1
ATOM 823 O O . MET A 1 106 ? -9.608 3.041 7.772 1.00 75.88 106 MET A O 1
ATOM 827 N N . PHE A 1 107 ? -8.907 1.008 8.406 1.00 81.56 107 PHE A N 1
ATOM 828 C CA . PHE A 1 107 ? -10.094 0.720 9.199 1.00 81.56 107 PHE A CA 1
ATOM 829 C C . PHE A 1 107 ? -9.753 0.524 10.673 1.00 81.56 107 PHE A C 1
ATOM 831 O O . PHE A 1 107 ? -8.918 -0.285 11.064 1.00 81.56 107 PHE A O 1
ATOM 838 N N . SER A 1 108 ? -10.488 1.237 11.517 1.00 81.06 108 SER A N 1
ATOM 839 C CA . SER A 1 108 ? -10.434 1.112 12.976 1.00 81.06 108 SER A CA 1
ATOM 840 C C . SER A 1 108 ? -11.838 1.117 13.591 1.00 81.06 108 SER A C 1
ATOM 842 O O . SER A 1 108 ? -12.040 1.463 14.752 1.00 81.06 108 SER A O 1
ATOM 844 N N . SER A 1 109 ? -12.840 0.727 12.795 1.00 86.69 109 SER A N 1
ATOM 845 C CA . SER A 1 109 ? -14.250 0.688 13.181 1.00 86.69 109 SER A CA 1
ATOM 846 C C . SER A 1 109 ? -14.805 -0.724 13.055 1.00 86.69 109 SER A C 1
ATOM 848 O O . SER A 1 109 ? -14.721 -1.340 11.993 1.00 86.69 109 SER A O 1
ATOM 850 N N . GLY A 1 110 ? -15.450 -1.207 14.121 1.00 85.12 110 GLY A N 1
ATOM 851 C CA . GLY A 1 110 ? -16.125 -2.508 14.114 1.00 85.12 110 GLY A CA 1
ATOM 852 C C . GLY A 1 110 ? -17.226 -2.597 13.052 1.00 85.12 110 GLY A C 1
ATOM 853 O O . GLY A 1 110 ? -17.367 -3.631 12.409 1.00 85.12 110 GLY A O 1
ATOM 854 N N . LYS A 1 111 ? -17.944 -1.495 12.785 1.00 88.38 111 LYS A N 1
ATOM 855 C CA . LYS A 1 111 ? -18.959 -1.451 11.719 1.00 88.38 111 LYS A CA 1
ATOM 856 C C . LYS A 1 111 ? -18.331 -1.698 10.344 1.00 88.38 111 LYS A C 1
ATOM 858 O O . LYS A 1 111 ? -18.840 -2.512 9.584 1.00 88.38 111 LYS A O 1
ATOM 863 N N . LYS A 1 112 ? -17.202 -1.042 10.054 1.00 87.88 112 LYS A N 1
ATOM 864 C CA . LYS A 1 112 ? -16.479 -1.228 8.788 1.00 87.88 112 LYS A CA 1
ATOM 865 C C . LYS A 1 112 ? -15.901 -2.634 8.661 1.00 87.88 112 LYS A C 1
ATOM 867 O O . LYS A 1 112 ? -16.000 -3.214 7.589 1.00 87.88 112 LYS A O 1
ATOM 872 N N . ALA A 1 113 ? -15.389 -3.212 9.750 1.00 89.00 113 ALA A N 1
ATOM 873 C CA . ALA A 1 113 ? -14.963 -4.611 9.752 1.00 89.00 113 ALA A CA 1
ATOM 874 C C . ALA A 1 113 ? -16.109 -5.558 9.353 1.00 89.00 113 ALA A C 1
ATOM 876 O O . ALA A 1 113 ? -15.906 -6.425 8.512 1.00 89.00 113 ALA A O 1
ATOM 877 N N . ASN A 1 114 ? -17.315 -5.352 9.891 1.00 90.31 114 ASN A N 1
ATOM 878 C CA . ASN A 1 114 ? -18.482 -6.173 9.553 1.00 90.31 114 ASN A CA 1
ATOM 879 C C . ASN A 1 114 ? -18.937 -5.981 8.094 1.00 90.31 114 ASN A C 1
ATOM 881 O O . ASN A 1 114 ? -19.304 -6.951 7.440 1.00 90.31 114 ASN A O 1
ATOM 885 N N . GLU A 1 115 ? -18.897 -4.751 7.568 1.00 91.44 115 GLU A N 1
ATOM 886 C CA . GLU A 1 115 ? -19.195 -4.474 6.151 1.00 91.44 115 GLU A CA 1
ATOM 887 C C . GLU A 1 115 ? -18.216 -5.205 5.217 1.00 91.44 115 GLU A C 1
ATOM 889 O O . GLU A 1 115 ? -18.630 -5.817 4.233 1.00 91.44 115 GLU A O 1
ATOM 894 N N . ILE A 1 116 ? -16.921 -5.188 5.550 1.00 88.69 116 ILE A N 1
ATOM 895 C CA . ILE A 1 116 ? -15.877 -5.885 4.787 1.00 88.69 116 ILE A CA 1
ATOM 896 C C . ILE A 1 116 ? -16.064 -7.404 4.889 1.00 88.69 116 ILE A C 1
ATOM 898 O O . ILE A 1 116 ? -15.997 -8.103 3.881 1.00 88.69 116 ILE A O 1
ATOM 902 N N . GLU A 1 117 ? -16.342 -7.922 6.086 1.00 90.12 117 GLU A N 1
ATOM 903 C CA . GLU A 1 117 ? -16.629 -9.342 6.310 1.00 90.12 117 GLU A CA 1
ATOM 904 C C . GLU A 1 117 ? -17.818 -9.814 5.458 1.00 90.12 117 GLU A C 1
ATOM 906 O O . GLU A 1 117 ? -17.720 -10.829 4.768 1.00 90.12 117 GLU A O 1
ATOM 911 N N . ALA A 1 118 ? -18.900 -9.030 5.416 1.00 91.81 118 ALA A N 1
ATOM 912 C CA . ALA A 1 118 ? -20.069 -9.310 4.587 1.00 91.81 118 ALA A CA 1
ATOM 913 C C . ALA A 1 118 ? -19.754 -9.263 3.082 1.00 91.81 118 ALA A C 1
ATOM 915 O O . ALA A 1 118 ? -20.192 -10.142 2.340 1.00 91.81 118 ALA A O 1
ATOM 916 N N . PHE A 1 119 ? -18.966 -8.282 2.625 1.00 90.69 119 PHE A N 1
ATOM 917 C CA . PHE A 1 119 ? -18.543 -8.184 1.223 1.00 90.69 119 PHE A CA 1
ATOM 918 C C . PHE A 1 119 ? -17.785 -9.435 0.762 1.00 90.69 119 PHE A C 1
ATOM 920 O O . PHE A 1 119 ? -17.992 -9.932 -0.347 1.00 90.69 119 PHE A O 1
ATOM 927 N N . PHE A 1 120 ? -16.919 -9.961 1.624 1.00 89.94 120 PHE A N 1
ATOM 928 C CA . PHE A 1 120 ? -16.070 -11.100 1.306 1.00 89.94 120 PHE A CA 1
ATOM 929 C C . PHE A 1 120 ? -16.727 -12.465 1.562 1.00 89.94 120 PHE A C 1
ATOM 931 O O . PHE A 1 120 ? -16.240 -13.464 1.032 1.00 89.94 120 PHE A O 1
ATOM 938 N N . ALA A 1 121 ? -17.852 -12.533 2.281 1.00 88.75 121 ALA A N 1
ATOM 939 C CA . ALA A 1 121 ? -18.526 -13.787 2.630 1.00 88.75 121 ALA A CA 1
ATOM 940 C C . ALA A 1 121 ? -18.807 -14.705 1.422 1.00 88.75 121 ALA A C 1
ATOM 942 O O . ALA A 1 121 ? -18.627 -15.915 1.521 1.00 88.75 121 ALA A O 1
ATOM 943 N N . SER A 1 122 ? -19.181 -14.138 0.269 1.00 87.31 122 SER A N 1
ATOM 944 C CA . SER A 1 122 ? -19.427 -14.883 -0.979 1.00 87.31 122 SER A CA 1
ATOM 945 C C . SER A 1 122 ? -18.287 -14.806 -2.004 1.00 87.31 122 SER A C 1
ATOM 947 O O . SER A 1 122 ? -18.399 -15.373 -3.087 1.00 87.31 122 SER A O 1
ATOM 949 N N . ARG A 1 123 ? -17.192 -14.095 -1.692 1.00 82.50 123 ARG A N 1
ATOM 950 C CA . ARG A 1 123 ? -16.123 -13.733 -2.650 1.00 82.50 123 ARG A CA 1
ATOM 951 C C . ARG A 1 123 ? -14.729 -14.219 -2.246 1.00 82.50 123 ARG A C 1
ATOM 953 O O . ARG A 1 123 ? -13.760 -13.979 -2.964 1.00 82.50 123 ARG A O 1
ATOM 960 N N . ILE A 1 124 ? -14.601 -14.873 -1.093 1.00 82.69 124 ILE A N 1
ATOM 961 C CA . ILE A 1 124 ? -13.318 -15.357 -0.578 1.00 82.69 124 ILE A CA 1
ATOM 962 C C . ILE A 1 124 ? -12.800 -16.528 -1.409 1.00 82.69 124 ILE A C 1
ATOM 964 O O . ILE A 1 124 ? -13.449 -17.565 -1.532 1.00 82.69 124 ILE A O 1
ATOM 968 N N . LYS A 1 125 ? -11.559 -16.395 -1.884 1.00 85.00 125 LYS A N 1
ATOM 969 C CA . LYS A 1 125 ? -10.751 -17.542 -2.306 1.00 85.00 125 LYS A CA 1
ATOM 970 C C . LYS A 1 125 ? -10.101 -18.194 -1.076 1.00 85.00 125 LYS A C 1
ATOM 972 O O . LYS A 1 125 ? -9.660 -17.468 -0.181 1.00 85.00 125 LYS A O 1
ATOM 977 N N . PRO A 1 126 ? -9.965 -19.532 -1.019 1.00 86.12 126 PRO A N 1
ATOM 978 C CA . PRO A 1 126 ? -9.338 -20.212 0.118 1.00 86.12 126 PRO A CA 1
ATOM 979 C C . PRO A 1 126 ? -7.959 -19.649 0.497 1.00 86.12 126 PRO A C 1
ATOM 981 O O . PRO A 1 126 ? -7.671 -19.491 1.682 1.00 86.12 126 PRO A O 1
ATOM 984 N N . SER A 1 127 ? -7.158 -19.249 -0.497 1.00 82.75 127 SER A N 1
ATOM 985 C CA . SER A 1 127 ? -5.817 -18.675 -0.316 1.00 82.75 127 SER A CA 1
ATOM 986 C C . SER A 1 127 ? -5.784 -17.367 0.482 1.00 82.75 127 SER A C 1
ATOM 988 O O . SER A 1 127 ? -4.798 -17.105 1.163 1.00 82.75 127 SER A O 1
ATOM 990 N N . ILE A 1 128 ? -6.854 -16.563 0.453 1.00 83.50 128 ILE A N 1
ATOM 991 C CA . ILE A 1 128 ? -6.915 -15.262 1.146 1.00 83.50 128 ILE A CA 1
ATOM 992 C C . ILE A 1 128 ? -7.712 -15.311 2.456 1.00 83.50 128 ILE A C 1
ATOM 994 O O . ILE A 1 128 ? -7.671 -14.368 3.245 1.00 83.50 128 ILE A O 1
ATOM 998 N N . SER A 1 129 ? -8.439 -16.407 2.708 1.00 88.38 129 SER A N 1
ATOM 999 C CA . SER A 1 129 ? -9.395 -16.513 3.819 1.00 88.38 129 SER A CA 1
ATOM 1000 C C . SER A 1 129 ? -8.742 -16.279 5.181 1.00 88.38 129 SER A C 1
ATOM 1002 O O . SER A 1 129 ? -9.261 -15.522 6.004 1.00 88.38 129 SER A O 1
ATOM 1004 N N . ARG A 1 130 ? -7.583 -16.908 5.415 1.00 90.69 130 ARG A N 1
ATOM 1005 C CA . ARG A 1 130 ? -6.861 -16.798 6.688 1.00 90.69 130 ARG A CA 1
ATOM 1006 C C . ARG A 1 130 ? -6.419 -15.363 6.949 1.00 90.69 130 ARG A C 1
ATOM 1008 O O . ARG A 1 130 ? -6.722 -14.833 8.016 1.00 90.69 130 ARG A O 1
ATOM 1015 N N . THR A 1 131 ? -5.736 -14.748 5.987 1.00 89.62 131 THR A N 1
ATOM 1016 C CA . THR A 1 131 ? -5.222 -13.383 6.135 1.00 89.62 131 THR A CA 1
ATOM 1017 C C . THR A 1 131 ? -6.354 -12.399 6.353 1.00 89.62 131 THR A C 1
ATOM 1019 O O . THR A 1 131 ? -6.311 -11.648 7.319 1.00 89.62 131 THR A O 1
ATOM 1022 N N . LEU A 1 132 ? -7.419 -12.475 5.553 1.00 89.94 132 LEU A N 1
ATOM 1023 C CA . LEU A 1 132 ? -8.571 -11.594 5.705 1.00 89.94 132 LEU A CA 1
ATOM 1024 C C . LEU A 1 132 ? -9.190 -11.684 7.108 1.00 89.94 132 LEU A C 1
ATOM 1026 O O . LEU A 1 132 ? -9.428 -10.655 7.737 1.00 89.94 132 LEU A O 1
ATOM 1030 N N . LYS A 1 133 ? -9.402 -12.899 7.636 1.00 90.75 133 LYS A N 1
ATOM 1031 C CA . LYS A 1 133 ? -9.917 -13.090 9.004 1.00 90.75 133 LYS A CA 1
ATOM 1032 C C . LYS A 1 133 ? -9.003 -12.445 10.047 1.00 90.75 133 LYS A C 1
ATOM 1034 O O . LYS A 1 133 ? -9.480 -11.744 10.935 1.00 90.75 133 LYS A O 1
ATOM 1039 N N . GLN A 1 134 ? -7.692 -12.645 9.929 1.00 91.94 134 GLN A N 1
ATOM 1040 C CA . GLN A 1 134 ? -6.715 -12.061 10.850 1.00 91.94 134 GLN A CA 1
ATOM 1041 C C . GLN A 1 134 ? -6.681 -10.528 10.767 1.00 91.94 134 GLN A C 1
ATOM 1043 O O . GLN A 1 134 ? -6.637 -9.861 11.804 1.00 91.94 134 GLN A O 1
ATOM 1048 N N . SER A 1 135 ? -6.740 -9.957 9.561 1.00 91.06 135 SER A N 1
ATOM 1049 C CA . SER A 1 135 ? -6.806 -8.508 9.355 1.00 91.06 135 SER A CA 1
ATOM 1050 C C . SER A 1 135 ? -8.079 -7.921 9.967 1.00 91.06 135 SER A C 1
ATOM 1052 O O . SER A 1 135 ? -8.011 -6.923 10.680 1.00 91.06 135 SER A O 1
ATOM 1054 N N . LEU A 1 136 ? -9.234 -8.564 9.766 1.00 91.94 136 LEU A N 1
ATOM 1055 C CA . LEU A 1 136 ? -10.507 -8.127 10.345 1.00 91.94 136 LEU A CA 1
ATOM 1056 C C . LEU A 1 136 ? -10.498 -8.174 11.875 1.00 91.94 136 LEU A C 1
ATOM 1058 O O . LEU A 1 136 ? -10.971 -7.236 12.518 1.00 91.94 136 LEU A O 1
ATOM 1062 N N . GLU A 1 137 ? -9.910 -9.210 12.475 1.00 93.00 137 GLU A N 1
ATOM 1063 C CA . GLU A 1 137 ? -9.754 -9.264 13.930 1.00 93.00 137 GLU A CA 1
ATOM 1064 C C . GLU A 1 137 ? -8.830 -8.167 14.462 1.00 93.00 137 GLU A C 1
ATOM 1066 O O . GLU A 1 137 ? -9.121 -7.564 15.498 1.00 93.00 137 GLU A O 1
ATOM 1071 N N . ARG A 1 138 ? -7.762 -7.821 13.734 1.00 90.69 138 ARG A N 1
ATOM 1072 C CA . ARG A 1 138 ? -6.925 -6.656 14.063 1.00 90.69 138 ARG A CA 1
ATOM 1073 C C . ARG A 1 138 ? -7.715 -5.350 13.997 1.00 90.69 138 ARG A C 1
ATOM 1075 O O . ARG A 1 138 ? -7.641 -4.567 14.938 1.00 90.69 138 ARG A O 1
ATOM 1082 N N . VAL A 1 139 ? -8.531 -5.142 12.962 1.00 90.75 139 VAL A N 1
ATOM 1083 C CA . VAL A 1 139 ? -9.406 -3.958 12.853 1.00 90.75 139 VAL A CA 1
ATOM 1084 C C . VAL A 1 139 ? -10.382 -3.882 14.030 1.00 90.75 139 VAL A C 1
ATOM 1086 O O . VAL A 1 139 ? -10.535 -2.825 14.647 1.00 90.75 139 VAL A O 1
ATOM 1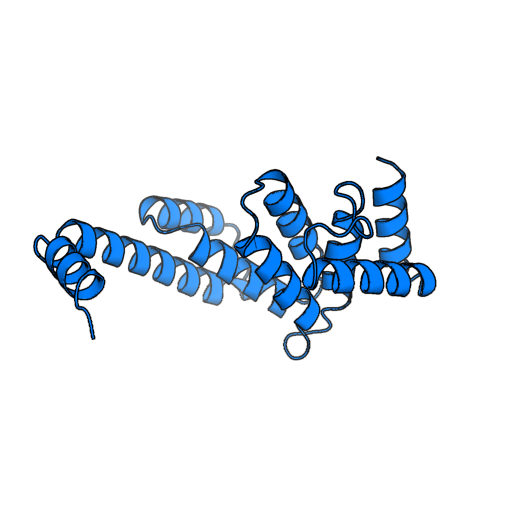089 N N . LYS A 1 140 ? -11.021 -5.003 14.390 1.00 91.69 140 LYS A N 1
ATOM 1090 C CA . LYS A 1 140 ? -11.935 -5.085 15.542 1.00 91.69 140 LYS A CA 1
ATOM 1091 C C . LYS A 1 140 ? -11.201 -4.813 16.863 1.00 91.69 140 LYS A C 1
ATOM 1093 O O . LYS A 1 140 ? -11.732 -4.103 17.717 1.00 91.69 140 LYS A O 1
ATOM 1098 N N . ASN A 1 141 ? -9.980 -5.324 17.029 1.00 90.75 141 ASN A N 1
ATOM 1099 C CA . ASN A 1 141 ? -9.123 -5.032 18.183 1.00 90.75 141 ASN A CA 1
ATOM 1100 C C . ASN A 1 141 ? -8.759 -3.548 18.270 1.00 90.75 141 ASN A C 1
ATOM 1102 O O . ASN A 1 141 ? -8.935 -2.954 19.332 1.00 90.75 141 ASN A O 1
ATOM 1106 N N . ASN A 1 142 ? -8.340 -2.936 17.161 1.00 88.56 142 ASN A N 1
ATOM 1107 C CA . ASN A 1 142 ? -8.038 -1.507 17.092 1.00 88.56 142 ASN A CA 1
ATOM 1108 C C . ASN A 1 142 ? -9.271 -0.670 17.463 1.00 88.56 142 ASN A C 1
ATOM 1110 O O . ASN A 1 142 ? -9.174 0.248 18.274 1.00 88.56 142 ASN A O 1
ATOM 1114 N N . ALA A 1 143 ? -10.455 -1.038 16.962 1.00 90.69 143 ALA A N 1
ATOM 1115 C CA . ALA A 1 143 ? -11.709 -0.376 17.318 1.00 90.69 143 ALA A CA 1
ATOM 1116 C C . ALA A 1 143 ? -12.009 -0.455 18.824 1.00 90.69 143 ALA A C 1
ATOM 1118 O O . ALA A 1 143 ? -12.345 0.553 19.450 1.00 90.69 143 ALA A O 1
ATOM 1119 N N . ARG A 1 144 ? -11.855 -1.645 19.423 1.00 92.00 144 ARG A N 1
ATOM 1120 C CA . ARG A 1 144 ? -12.023 -1.851 20.871 1.00 92.00 144 ARG A CA 1
ATOM 1121 C C . ARG A 1 144 ? -11.016 -1.032 21.676 1.00 92.00 144 ARG A C 1
ATOM 1123 O O . ARG A 1 144 ? -11.392 -0.440 22.684 1.00 92.00 144 ARG A O 1
ATOM 1130 N N . TRP A 1 145 ? -9.760 -0.983 21.238 1.00 90.06 145 TRP A N 1
ATOM 1131 C CA . TRP A 1 145 ? -8.707 -0.204 21.889 1.00 90.06 145 TRP A CA 1
ATOM 1132 C C . TRP A 1 145 ? -9.020 1.297 21.873 1.00 90.06 145 TRP A C 1
ATOM 1134 O O . TRP A 1 145 ? -9.027 1.920 22.932 1.00 90.06 145 TRP A O 1
ATOM 1144 N N . ILE A 1 146 ? -9.419 1.851 20.721 1.00 87.50 146 ILE A N 1
ATOM 1145 C CA . ILE A 1 146 ? -9.847 3.257 20.605 1.00 87.50 146 ILE A CA 1
ATOM 1146 C C . ILE A 1 146 ? -11.028 3.551 21.541 1.00 87.50 146 ILE A C 1
ATOM 1148 O O . ILE A 1 146 ? -11.052 4.586 22.203 1.00 87.50 146 ILE A O 1
ATOM 1152 N N . G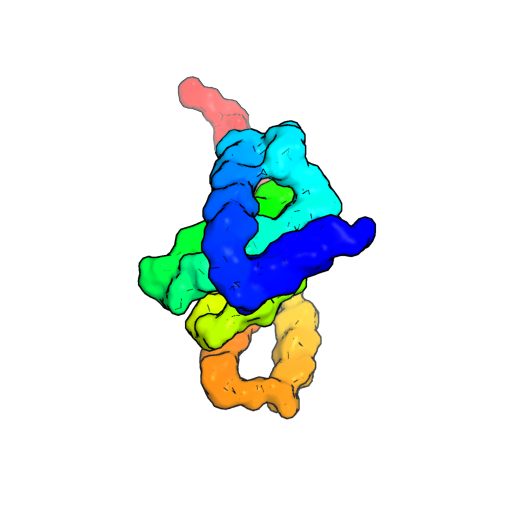LN A 1 147 ? -12.016 2.653 21.620 1.00 89.00 147 GLN A N 1
ATOM 1153 C CA . GLN A 1 147 ? -13.159 2.829 22.521 1.00 89.00 147 GLN A CA 1
ATOM 1154 C C . GLN A 1 147 ? -12.763 2.820 23.999 1.00 89.00 147 GLN A C 1
ATOM 1156 O O . GLN A 1 147 ? -13.352 3.567 24.777 1.00 89.00 147 GLN A O 1
ATOM 1161 N N . ARG A 1 148 ? -11.799 1.980 24.395 1.00 89.38 148 ARG A N 1
ATOM 1162 C CA . ARG A 1 148 ? -11.280 1.952 25.770 1.00 89.38 148 ARG A CA 1
ATOM 1163 C C . ARG A 1 148 ? -10.555 3.247 26.101 1.00 89.38 148 ARG A C 1
ATOM 1165 O O . ARG A 1 148 ? -10.895 3.871 27.094 1.00 89.38 148 ARG A O 1
ATOM 1172 N N . ILE A 1 149 ? -9.660 3.689 25.222 1.00 88.56 149 ILE A N 1
ATOM 1173 C CA . ILE A 1 149 ? -8.922 4.945 25.386 1.00 88.56 149 ILE A CA 1
ATOM 1174 C C . ILE A 1 149 ? -9.851 6.148 25.495 1.00 88.56 149 ILE A C 1
ATOM 1176 O O . ILE A 1 149 ? -9.665 6.986 26.363 1.00 88.56 149 ILE A O 1
ATOM 1180 N N . LYS A 1 150 ? -10.899 6.220 24.671 1.00 86.06 150 LYS A N 1
ATOM 1181 C CA . LYS A 1 150 ? -11.882 7.310 24.761 1.00 86.06 150 LYS A CA 1
ATOM 1182 C C . LYS A 1 150 ? -12.653 7.340 26.085 1.00 86.06 150 LYS A C 1
ATOM 1184 O O . LYS A 1 150 ? -13.215 8.375 26.420 1.00 86.06 150 LYS A O 1
ATOM 1189 N N . LYS A 1 151 ? -12.756 6.206 26.785 1.00 89.12 151 LYS A N 1
ATOM 1190 C CA . LYS A 1 151 ? -13.423 6.101 28.092 1.00 89.12 151 LYS A CA 1
ATOM 1191 C C . LYS A 1 151 ? -12.469 6.336 29.260 1.00 89.12 151 LYS A C 1
ATOM 1193 O O . LYS A 1 151 ? -12.948 6.541 30.373 1.00 89.12 151 LYS A O 1
ATOM 1198 N N . ASP A 1 152 ? -11.168 6.260 29.014 1.00 89.94 152 ASP A N 1
ATOM 1199 C CA . ASP A 1 152 ? -10.144 6.508 30.012 1.00 89.94 152 ASP A CA 1
ATOM 1200 C C . ASP A 1 152 ? -10.103 8.009 30.321 1.00 89.94 152 ASP A C 1
ATOM 1202 O O . ASP A 1 152 ? -9.884 8.836 29.433 1.00 89.94 152 ASP A O 1
ATOM 1206 N N . LYS A 1 153 ? -10.408 8.358 31.571 1.00 84.38 153 LYS A N 1
ATOM 1207 C CA . LYS A 1 153 ? -10.501 9.751 32.017 1.00 84.38 153 LYS A CA 1
ATOM 1208 C C . LYS A 1 153 ? -9.128 10.347 32.317 1.00 84.38 153 LYS A C 1
ATOM 1210 O O . LYS A 1 153 ? -8.963 11.555 32.174 1.00 84.38 153 LYS A O 1
ATOM 1215 N N . ASP A 1 154 ? -8.163 9.498 32.654 1.00 87.19 154 ASP A N 1
ATOM 1216 C CA . ASP A 1 154 ? -6.883 9.905 33.230 1.00 87.19 154 ASP A CA 1
ATOM 1217 C C . ASP A 1 154 ? -5.779 9.911 32.163 1.00 87.19 154 ASP A C 1
ATOM 1219 O O . ASP A 1 154 ? -4.794 10.640 32.269 1.00 87.19 154 ASP A O 1
ATOM 1223 N N . LEU A 1 155 ? -5.963 9.166 31.065 1.00 86.06 155 LEU A N 1
ATOM 1224 C CA . LEU A 1 155 ? -4.986 9.091 29.976 1.00 86.06 155 LEU A CA 1
ATOM 1225 C C . LEU A 1 155 ? -4.620 10.466 29.398 1.00 86.06 155 LEU A C 1
ATOM 1227 O O . LEU A 1 155 ? -3.453 10.730 29.114 1.00 86.06 155 LEU A O 1
ATOM 1231 N N . GLY A 1 156 ? -5.606 11.349 29.219 1.00 81.94 156 GLY A N 1
ATOM 1232 C CA . GLY A 1 156 ? -5.363 12.694 28.694 1.00 81.94 156 GLY A CA 1
ATOM 1233 C C . GLY A 1 156 ? -4.505 13.55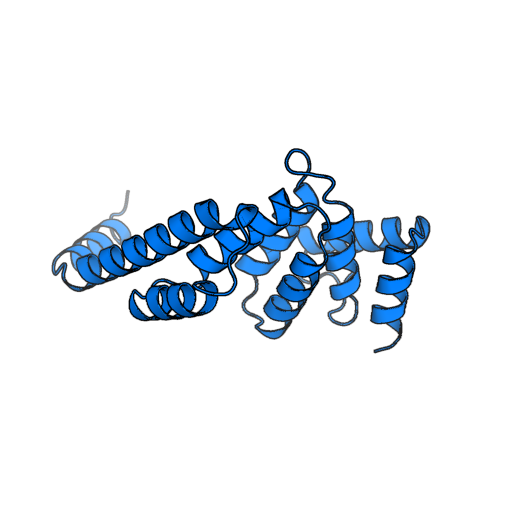6 29.625 1.00 81.94 156 GLY A C 1
ATOM 1234 O O . GLY A 1 156 ? -3.764 14.416 29.151 1.00 81.94 156 GLY A O 1
ATOM 1235 N N . GLU A 1 157 ? -4.588 13.320 30.933 1.00 84.38 157 GLU A N 1
ATOM 1236 C CA . GLU A 1 157 ? -3.781 13.996 31.948 1.00 84.38 157 GLU A CA 1
ATOM 1237 C C . GLU A 1 157 ? -2.367 13.410 32.003 1.00 84.38 157 GLU A C 1
ATOM 1239 O O . GLU A 1 157 ? -1.403 14.160 31.874 1.00 84.38 157 GLU A O 1
ATOM 1244 N N . ILE A 1 158 ? -2.237 12.080 32.029 1.00 87.81 158 ILE A N 1
ATOM 1245 C CA . ILE A 1 158 ? -0.945 11.374 32.017 1.00 87.81 158 ILE A CA 1
ATOM 1246 C C . ILE A 1 158 ? -0.113 11.746 30.782 1.00 87.81 158 ILE A C 1
ATOM 1248 O O . ILE A 1 158 ? 1.077 12.035 30.891 1.00 87.81 158 ILE A O 1
ATOM 1252 N N . VAL A 1 159 ? -0.724 11.773 29.590 1.00 86.81 159 VAL A N 1
ATOM 1253 C CA . VAL A 1 159 ? -0.025 12.172 28.353 1.00 86.81 159 VAL A CA 1
ATOM 1254 C C . VAL A 1 159 ? 0.465 13.618 28.444 1.00 86.81 159 VAL A C 1
ATOM 1256 O O . VAL A 1 159 ? 1.564 13.924 27.983 1.00 86.81 159 VAL A O 1
ATOM 1259 N N . ARG A 1 160 ? -0.320 14.503 29.068 1.00 84.75 160 ARG A N 1
ATOM 1260 C CA . ARG A 1 160 ? 0.054 15.904 29.275 1.00 84.75 160 ARG A CA 1
ATOM 1261 C C . ARG A 1 160 ? 1.232 16.012 30.246 1.00 84.75 160 ARG A C 1
ATOM 1263 O O . ARG A 1 160 ? 2.209 16.676 29.923 1.00 84.75 160 ARG A O 1
ATOM 1270 N N . GLU A 1 161 ? 1.190 15.319 31.381 1.00 89.31 161 GLU A N 1
ATOM 1271 C CA . GLU A 1 161 ? 2.301 15.292 32.341 1.00 89.31 161 GLU A CA 1
ATOM 1272 C C . GLU A 1 161 ? 3.600 14.768 31.721 1.00 89.31 161 GLU A C 1
ATOM 1274 O O . GLU A 1 161 ? 4.663 15.359 31.913 1.00 89.31 161 GLU A O 1
ATOM 1279 N N . LEU A 1 162 ? 3.522 13.687 30.940 1.00 88.25 162 LEU A N 1
ATOM 1280 C CA . LEU A 1 162 ? 4.683 13.120 30.253 1.00 88.25 162 LEU A CA 1
ATOM 1281 C C . LEU A 1 162 ? 5.249 14.069 29.191 1.00 88.25 162 LEU A C 1
ATOM 1283 O O . LEU A 1 162 ? 6.466 14.178 29.074 1.00 88.25 162 LEU A O 1
ATOM 1287 N N . ALA A 1 163 ? 4.396 14.779 28.447 1.00 87.06 163 ALA A N 1
ATOM 1288 C CA . ALA A 1 163 ? 4.835 15.729 27.424 1.00 87.06 163 ALA A CA 1
ATOM 1289 C C . ALA A 1 163 ? 5.534 16.971 28.009 1.00 87.06 163 ALA A C 1
ATOM 1291 O O . ALA A 1 163 ? 6.403 17.546 27.356 1.00 87.06 163 ALA A O 1
ATOM 1292 N N . TYR A 1 164 ? 5.169 17.384 29.229 1.00 85.94 164 TYR A N 1
ATOM 1293 C CA . TYR A 1 164 ? 5.744 18.557 29.901 1.00 85.94 164 TYR A CA 1
ATOM 1294 C C . TYR A 1 164 ? 6.805 18.223 30.958 1.00 85.94 164 TYR A C 1
ATOM 1296 O O . TYR A 1 164 ? 7.375 19.141 31.555 1.00 85.94 164 TYR A O 1
ATOM 1304 N N . ARG A 1 165 ? 7.126 16.941 31.179 1.00 84.56 165 ARG A N 1
ATOM 1305 C CA . ARG A 1 165 ? 8.284 16.553 31.992 1.00 84.56 165 ARG A CA 1
ATOM 1306 C C . ARG A 1 165 ? 9.567 17.001 31.291 1.00 84.56 165 ARG A C 1
ATOM 1308 O O . ARG A 1 165 ? 10.036 16.362 30.354 1.00 84.56 165 ARG A O 1
ATOM 1315 N N . LYS A 1 166 ? 10.143 18.109 31.765 1.00 61.31 166 LYS A N 1
ATOM 1316 C CA . LYS A 1 166 ? 11.537 18.468 31.483 1.00 61.31 166 LYS A CA 1
ATOM 1317 C C . LYS A 1 166 ? 12.444 17.437 32.155 1.00 61.31 166 LYS A C 1
ATOM 1319 O O . LYS A 1 166 ? 12.397 17.302 33.377 1.00 61.31 166 LYS A O 1
ATOM 1324 N N . TYR A 1 167 ? 13.222 16.727 31.345 1.00 59.78 167 TYR A N 1
ATOM 1325 C CA . TYR A 1 167 ? 14.438 16.045 31.785 1.00 59.78 167 TYR A CA 1
ATOM 1326 C C . TYR A 1 167 ? 15.588 17.048 31.870 1.00 59.78 167 TYR A C 1
ATOM 1328 O O . TYR A 1 167 ? 15.597 17.991 31.042 1.00 59.78 167 TYR A O 1
#

InterPro domains:
  IPR024571 ERAP1-like C-terminal domain [PF11838] (1-103)
  IPR050344 Peptidase M1 family aminopeptidases [PTHR11533] (1-103)

Sequence (167 aa):
MLRGEILTDLAELGHEITINEVVRHFTAFLDDKHTPLLPPATRKAAYVIAMMQTINASNKLGYESLLRVYQETDLTQEKVCILDSLACCHDSVVVLDVLNVLLTSMFSSGKKANEIEAFFASRIKPSISRTLKQSLERVKNNARWIQRIKKDKDLGEIVRELAYRKY

Foldseek 3Di:
DVVQVVLQVCVVVPVPVSLVLLCVLLVVCLVPVPDPSQDPSNVLSSLLSLQVQQPEPVRNVSVVSLVVVLVPDPDPVSVVSNLVSQVNHPYPVSVLVSVLCCLLVVAQALVVLVVVCVVCVVPDDPSNVVSNVVSSVNSPVSNVVVVVVVVDPCVVVVVVCVVPDDD